Protein AF-A0A1X2C787-F1 (afdb_monomer)

Foldseek 3Di:
DDDDDDDDDDDDDDDPDPPPPPPPPPPDQPAQDLPQLLVQLVVVPNFDPPCTSVVLSVLLVVLQVVVVVPDDLVNQLVVQQVVQCVVPNVHGDDSVSSSSSSVSSCVRRHSPD

InterPro domains:
  IPR007969 Domain of unknown function DUF732 [PF05305] (33-111)

Organism: NCBI:txid220927

Radius of gyration: 25.02 Å; Cα contacts (8 Å, |Δi|>4): 93; chains: 1; bounding box: 43×55×64 Å

Sequence (113 aa):
MAAQRCSRQFLGSAALGPLLVVGIVLAGPAQADDSSYLNDLHNVGIRDVGGGDSALLVTGWKICSQLGYGATPGQLIQLALQTSDADLGAKGLNPVQANDLIAYAQQDLCPRA

Solvent-accessible surface area (backbone atoms only — not comparable to full-atom values): 6979 Å² total; per-residue (Å²): 134,84,85,89,79,93,77,91,77,90,78,89,77,94,70,94,66,83,80,79,76,76,75,75,74,72,74,63,68,80,68,55,33,70,66,60,34,52,49,53,36,49,74,75,67,54,76,52,91,88,57,31,71,65,46,52,49,56,49,32,54,50,52,31,53,40,37,65,72,68,51,51,68,70,60,51,30,54,49,47,36,54,51,28,37,74,76,47,42,97,75,32,57,51,77,67,53,26,45,50,54,52,50,40,18,45,71,29,54,25,85,80,98

Mean predicted aligned error: 12.85 Å

Structure (mmCIF, N/CA/C/O backbone):
data_AF-A0A1X2C787-F1
#
_entry.id   AF-A0A1X2C787-F1
#
loop_
_atom_site.group_PDB
_atom_site.id
_atom_site.type_symbol
_atom_site.label_atom_id
_atom_site.label_alt_id
_atom_site.label_comp_id
_atom_site.label_asym_id
_atom_site.label_entity_id
_atom_site.label_seq_id
_atom_site.pdbx_PDB_ins_code
_atom_site.Cartn_x
_atom_site.Cartn_y
_atom_site.Cartn_z
_atom_site.occupancy
_atom_site.B_iso_or_equiv
_atom_site.auth_seq_id
_atom_site.auth_comp_id
_atom_site.auth_asym_id
_atom_site.auth_atom_id
_atom_site.pdbx_PDB_model_num
ATOM 1 N N . MET A 1 1 ? -33.201 34.469 40.367 1.00 32.53 1 MET A N 1
ATOM 2 C CA . MET A 1 1 ? -33.318 35.705 41.173 1.00 32.53 1 MET A CA 1
ATOM 3 C C . MET A 1 1 ? -32.103 35.793 42.087 1.00 32.53 1 MET A C 1
ATOM 5 O O . MET A 1 1 ? -31.753 34.761 42.635 1.00 32.53 1 MET A O 1
ATOM 9 N N . ALA A 1 2 ? -31.517 36.997 42.204 1.00 42.69 2 ALA A N 1
ATOM 10 C CA . ALA A 1 2 ? -30.461 37.453 43.134 1.00 42.69 2 ALA A CA 1
ATOM 11 C C . ALA A 1 2 ? -29.092 36.724 43.056 1.00 42.69 2 ALA A C 1
ATOM 13 O O . ALA A 1 2 ? -29.000 35.551 43.377 1.00 42.69 2 ALA A O 1
ATOM 14 N N . ALA A 1 3 ? -28.020 37.279 42.476 1.00 42.41 3 ALA A N 1
ATOM 15 C CA . ALA A 1 3 ? -27.255 38.507 42.764 1.00 42.41 3 ALA A CA 1
ATOM 16 C C . ALA A 1 3 ? -26.270 38.391 43.948 1.00 42.41 3 ALA A C 1
ATOM 18 O O . ALA A 1 3 ? -26.638 37.946 45.026 1.00 42.41 3 ALA A O 1
ATOM 19 N N . GLN A 1 4 ? -25.071 38.950 43.706 1.00 47.94 4 GLN A N 1
ATOM 20 C CA . GLN A 1 4 ? -23.992 39.334 44.636 1.00 47.94 4 GLN A CA 1
ATOM 21 C C . GLN A 1 4 ? -22.998 38.215 45.007 1.00 47.94 4 GLN A C 1
ATOM 23 O O . GLN A 1 4 ? -23.378 37.146 45.447 1.00 47.94 4 GLN A O 1
ATOM 28 N N . ARG A 1 5 ? -21.680 38.400 44.859 1.00 44.38 5 ARG A N 1
ATOM 29 C CA . ARG A 1 5 ? -20.906 39.607 45.191 1.00 44.38 5 ARG A CA 1
ATOM 30 C C . ARG A 1 5 ? -19.628 39.704 44.344 1.00 44.38 5 ARG A C 1
ATOM 32 O O . ARG A 1 5 ? -18.823 38.782 44.315 1.00 44.38 5 ARG A O 1
ATOM 39 N N . CYS A 1 6 ? -19.420 40.868 43.730 1.00 56.22 6 CYS A N 1
ATOM 40 C CA . CYS A 1 6 ? -18.094 41.339 43.343 1.00 56.22 6 CYS A CA 1
ATOM 41 C C . CYS A 1 6 ? -17.254 41.565 44.604 1.00 56.22 6 CYS A C 1
ATOM 43 O O . CYS A 1 6 ? -17.623 42.382 45.447 1.00 56.22 6 CYS A O 1
ATOM 45 N N . SER A 1 7 ? -16.092 40.929 44.683 1.00 57.78 7 SER A N 1
ATOM 46 C CA . SER A 1 7 ? -15.002 41.358 45.556 1.00 57.78 7 SER A CA 1
ATOM 47 C C . SER A 1 7 ? -13.691 41.273 44.781 1.00 57.78 7 SER A C 1
ATOM 49 O O . SER A 1 7 ? -13.090 40.212 44.646 1.00 57.78 7 SER A O 1
ATOM 51 N N . ARG A 1 8 ? -13.279 42.428 44.243 1.00 51.56 8 ARG A N 1
ATOM 52 C CA . ARG A 1 8 ? -11.908 42.710 43.808 1.00 51.56 8 ARG A CA 1
ATOM 53 C C . ARG A 1 8 ? -10.997 42.635 45.025 1.00 51.56 8 ARG A C 1
ATOM 55 O O . ARG A 1 8 ? -11.214 43.408 45.953 1.00 51.56 8 ARG A O 1
ATOM 62 N N . GLN A 1 9 ? -9.947 41.826 44.964 1.00 58.88 9 GLN A N 1
ATOM 63 C CA . GLN A 1 9 ? -8.698 42.091 45.677 1.00 58.88 9 GLN A CA 1
ATOM 64 C C . GLN A 1 9 ? -7.543 41.686 44.758 1.00 58.88 9 GLN A C 1
ATOM 66 O O . GLN A 1 9 ? -7.306 40.510 44.506 1.00 58.88 9 GLN A O 1
ATOM 71 N N . PHE A 1 10 ? -6.879 42.694 44.194 1.00 57.41 10 PHE A N 1
ATOM 72 C CA . PHE A 1 10 ? -5.540 42.564 43.634 1.00 57.41 10 PHE A CA 1
ATOM 73 C C . PHE A 1 10 ? -4.570 42.442 44.806 1.00 57.41 10 PHE A C 1
ATOM 75 O O . PHE A 1 10 ? -4.617 43.304 45.677 1.00 57.41 10 PHE A O 1
ATOM 82 N N . LEU A 1 11 ? -3.688 41.445 44.799 1.00 49.47 11 LEU A N 1
ATOM 83 C CA . LEU A 1 11 ? -2.367 41.505 45.430 1.00 49.47 11 LEU A CA 1
ATOM 84 C C . LEU A 1 11 ? -1.520 40.359 44.875 1.00 49.47 11 LEU A C 1
ATOM 86 O O . LEU A 1 11 ? -1.939 39.206 44.842 1.00 49.47 11 LEU A O 1
ATOM 90 N N . GLY A 1 12 ? -0.363 40.738 44.339 1.00 51.56 12 GLY A N 1
ATOM 91 C CA . GLY A 1 12 ? 0.533 39.867 43.602 1.00 51.56 12 GLY A CA 1
ATOM 92 C C . GLY A 1 12 ? 1.159 38.762 44.440 1.00 51.56 12 GLY A C 1
ATOM 93 O O . GLY A 1 12 ? 1.292 38.857 45.656 1.00 51.56 12 GLY A O 1
ATOM 94 N N . SER A 1 13 ? 1.608 37.731 43.738 1.00 51.28 13 SER A N 1
ATOM 95 C CA . SER A 1 13 ? 2.687 36.843 44.155 1.00 51.28 13 SER A CA 1
ATOM 96 C C . SER A 1 13 ? 3.231 36.190 42.893 1.00 51.28 13 SER A C 1
ATOM 98 O O . SER A 1 13 ? 2.543 35.427 42.220 1.00 51.28 13 SER A O 1
ATOM 100 N N . ALA A 1 14 ? 4.453 36.572 42.534 1.00 53.66 14 ALA A N 1
ATOM 101 C CA . ALA A 1 14 ? 5.239 35.901 41.522 1.00 53.66 14 ALA A CA 1
ATOM 102 C C . ALA A 1 14 ? 5.503 34.461 41.980 1.00 53.66 14 ALA A C 1
ATOM 104 O O . ALA A 1 14 ? 6.144 34.241 43.004 1.00 53.66 14 ALA A O 1
ATOM 105 N N . ALA A 1 15 ? 5.015 33.492 41.216 1.00 51.50 15 ALA A N 1
ATOM 106 C CA . ALA A 1 15 ? 5.436 32.105 41.310 1.00 51.50 15 ALA A CA 1
ATOM 107 C C . ALA A 1 15 ? 5.462 31.546 39.887 1.00 51.50 15 ALA A C 1
ATOM 109 O O . ALA A 1 15 ? 4.431 31.194 39.317 1.00 51.50 15 ALA A O 1
ATOM 110 N N . LEU A 1 16 ? 6.656 31.516 39.294 1.00 55.53 16 LEU A N 1
ATOM 111 C CA . LEU A 1 16 ? 6.946 30.689 38.128 1.00 55.53 16 LEU A CA 1
ATOM 112 C C . LEU A 1 16 ? 6.860 29.230 38.594 1.00 55.53 16 LEU A C 1
ATOM 114 O O . LEU A 1 16 ? 7.842 28.649 39.047 1.00 55.53 16 LEU A O 1
ATOM 118 N N . GLY A 1 17 ? 5.646 28.684 38.588 1.00 53.94 17 GLY A N 1
ATOM 119 C CA . GLY A 1 17 ? 5.399 27.272 38.849 1.00 53.94 17 GLY A CA 1
ATOM 120 C C . GLY A 1 17 ? 5.858 26.436 37.652 1.00 53.94 17 GLY A C 1
ATOM 121 O O . GLY A 1 17 ? 5.713 26.888 36.513 1.00 53.94 17 GLY A O 1
ATOM 122 N N . PRO A 1 18 ? 6.416 25.234 37.872 1.00 53.31 18 PRO A N 1
ATOM 123 C CA . PRO A 1 18 ? 6.797 24.361 36.778 1.00 53.31 18 PRO A CA 1
ATOM 124 C C . PRO A 1 18 ? 5.532 24.016 35.994 1.00 53.31 18 PRO A C 1
ATOM 126 O O . PRO A 1 18 ? 4.577 23.466 36.544 1.00 53.31 18 PRO A O 1
ATOM 129 N N . LEU A 1 19 ? 5.518 24.376 34.711 1.00 51.94 19 LEU A N 1
ATOM 130 C CA . LEU A 1 19 ? 4.559 23.858 33.748 1.00 51.94 19 LEU A CA 1
ATOM 131 C C . LEU A 1 19 ? 4.668 22.332 33.791 1.00 51.94 19 LEU A C 1
ATOM 133 O O . LEU A 1 19 ? 5.589 21.749 33.221 1.00 51.94 19 LEU A O 1
ATOM 137 N N . LEU A 1 20 ? 3.741 21.689 34.498 1.00 54.12 20 LEU A N 1
ATOM 138 C CA . LEU A 1 20 ? 3.478 20.270 34.350 1.00 54.12 20 LEU A CA 1
ATOM 139 C C . LEU A 1 20 ? 2.949 20.087 32.930 1.00 54.12 20 LEU A C 1
ATOM 141 O O . LEU A 1 20 ? 1.751 20.190 32.671 1.00 54.12 20 LEU A O 1
ATOM 145 N N . VAL A 1 21 ? 3.871 19.861 31.996 1.00 58.28 21 VAL A N 1
ATOM 146 C CA . VAL A 1 21 ? 3.559 19.274 30.701 1.00 58.28 21 VAL A CA 1
ATOM 147 C C . VAL A 1 21 ? 3.089 17.864 31.018 1.00 58.28 21 VAL A C 1
ATOM 149 O O . VAL A 1 21 ? 3.877 16.927 31.124 1.00 58.28 21 VAL A O 1
ATOM 152 N N . VAL A 1 22 ? 1.785 17.723 31.246 1.00 57.78 22 VAL A N 1
ATOM 153 C CA . VAL A 1 22 ? 1.121 16.433 31.141 1.00 57.78 22 VAL A CA 1
ATOM 154 C C . VAL A 1 22 ? 1.269 16.058 29.677 1.00 57.78 22 VAL A C 1
ATOM 156 O O . VAL A 1 22 ? 0.517 16.518 28.821 1.00 57.78 22 VAL A O 1
ATOM 159 N N . GLY A 1 23 ? 2.323 15.298 29.385 1.00 53.97 23 GLY A N 1
ATOM 160 C CA . GLY A 1 23 ? 2.459 14.597 28.128 1.00 53.97 23 GLY A CA 1
ATOM 161 C C . GLY A 1 23 ? 1.257 13.682 28.034 1.00 53.97 23 GLY A C 1
ATOM 162 O O . GLY A 1 23 ? 1.224 12.623 28.657 1.00 53.97 23 GLY A O 1
ATOM 163 N N . ILE A 1 24 ? 0.234 14.129 27.313 1.00 55.72 24 ILE A N 1
ATOM 164 C CA . ILE A 1 24 ? -0.823 13.256 26.845 1.00 55.72 24 ILE A CA 1
ATOM 165 C C . ILE A 1 24 ? -0.085 12.321 25.897 1.00 55.72 24 ILE A C 1
ATOM 167 O O . ILE A 1 24 ? 0.169 12.662 24.743 1.00 55.72 24 ILE A O 1
ATOM 171 N N . VAL A 1 25 ? 0.352 11.175 26.419 1.00 53.75 25 VAL A N 1
ATOM 172 C CA . VAL A 1 25 ? 0.667 10.024 25.590 1.00 53.75 25 VAL A CA 1
ATOM 173 C C . VAL A 1 25 ? -0.661 9.725 24.921 1.00 53.75 25 VAL A C 1
ATOM 175 O O . VAL A 1 25 ? -1.542 9.096 25.503 1.00 53.75 25 VAL A O 1
ATOM 178 N N . LEU A 1 26 ? -0.851 10.304 23.734 1.00 49.72 26 LEU A N 1
ATOM 179 C CA . LEU A 1 26 ? -1.822 9.821 22.781 1.00 49.72 26 LEU A CA 1
ATOM 180 C C . LEU A 1 26 ? -1.467 8.350 22.661 1.00 49.72 26 LEU A C 1
ATOM 182 O O . LEU A 1 26 ? -0.434 8.008 22.089 1.00 49.72 26 LEU A O 1
ATOM 186 N N . ALA A 1 27 ? -2.257 7.499 23.313 1.00 55.31 27 ALA A N 1
ATOM 187 C CA . ALA A 1 27 ? -2.246 6.086 23.038 1.00 55.31 27 ALA A CA 1
ATOM 188 C C . ALA A 1 27 ? -2.553 5.999 21.544 1.00 55.31 27 ALA A C 1
ATOM 190 O O . ALA A 1 27 ? -3.707 6.140 21.124 1.00 55.31 27 ALA A O 1
ATOM 191 N N . GLY A 1 28 ? -1.485 5.911 20.744 1.00 50.62 28 GLY A N 1
ATOM 192 C CA . GLY A 1 28 ? -1.572 5.598 19.334 1.00 50.62 28 GLY A CA 1
ATOM 193 C C . GLY A 1 28 ? -2.473 4.378 19.233 1.00 50.62 28 GLY A C 1
ATOM 194 O O . GLY A 1 28 ? -2.415 3.510 20.117 1.00 50.62 28 GLY A O 1
ATOM 195 N N . PRO A 1 29 ? -3.390 4.358 18.258 1.00 54.06 29 PRO A N 1
ATOM 196 C CA . PRO A 1 29 ? -4.340 3.270 18.169 1.00 54.06 29 PRO A CA 1
ATOM 197 C C . PRO A 1 29 ? -3.533 1.968 18.129 1.00 54.06 29 PRO A C 1
ATOM 199 O O . PRO A 1 29 ? -2.466 1.935 17.520 1.00 54.06 29 PRO A O 1
ATOM 202 N N . ALA A 1 30 ? -3.963 0.979 18.910 1.00 54.84 30 ALA A N 1
ATOM 203 C CA . ALA A 1 30 ? -3.174 -0.200 19.227 1.00 54.84 30 ALA A CA 1
ATOM 204 C C . ALA A 1 30 ? -2.696 -0.894 17.939 1.00 54.84 30 ALA A C 1
ATOM 206 O O . ALA A 1 30 ? -3.460 -1.601 17.300 1.00 54.84 30 ALA A O 1
ATOM 207 N N . GLN A 1 31 ? -1.438 -0.597 17.599 1.00 60.47 31 GLN A N 1
ATOM 208 C CA . GLN A 1 31 ? -0.564 -1.164 16.574 1.00 60.47 31 GLN A CA 1
ATOM 209 C C . GLN A 1 31 ? -1.198 -1.301 15.182 1.00 60.47 31 GLN A C 1
ATOM 211 O O . GLN A 1 31 ? -1.691 -2.360 14.818 1.00 60.47 31 GLN A O 1
ATOM 216 N N . ALA A 1 32 ? -1.112 -0.238 14.381 1.00 78.94 32 ALA A N 1
ATOM 217 C CA . ALA A 1 32 ? -0.991 -0.452 12.944 1.00 78.94 32 ALA A CA 1
ATOM 218 C C . ALA A 1 32 ? 0.317 -1.210 12.681 1.00 78.94 32 ALA A C 1
ATOM 220 O O . ALA A 1 32 ? 1.364 -0.828 13.213 1.00 78.94 32 ALA A O 1
ATOM 221 N N . ASP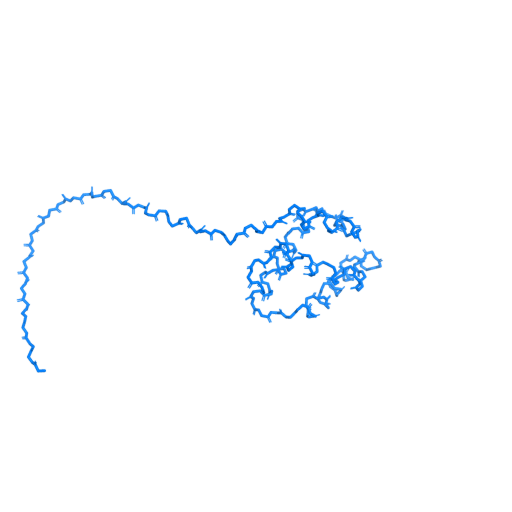 A 1 33 ? 0.237 -2.290 11.917 1.00 90.50 33 ASP A N 1
ATOM 222 C CA . ASP A 1 33 ? 1.345 -3.195 11.650 1.00 90.50 33 ASP A CA 1
ATOM 223 C C . ASP A 1 33 ? 1.853 -3.015 10.217 1.00 90.50 33 ASP A C 1
ATOM 225 O O . ASP A 1 33 ? 1.481 -3.728 9.284 1.00 90.50 33 ASP A O 1
ATOM 229 N N . ASP A 1 34 ? 2.758 -2.048 10.070 1.00 92.75 34 ASP A N 1
ATOM 230 C CA . ASP A 1 34 ? 3.471 -1.770 8.822 1.00 92.75 34 ASP A CA 1
ATOM 231 C C . ASP A 1 34 ? 4.183 -3.021 8.270 1.00 92.75 34 ASP A C 1
ATOM 233 O O . ASP A 1 34 ? 4.296 -3.196 7.055 1.00 92.75 34 ASP A O 1
ATOM 237 N N . SER A 1 35 ? 4.680 -3.894 9.154 1.00 93.00 35 SER A N 1
ATOM 238 C CA . SER A 1 35 ? 5.475 -5.057 8.761 1.00 93.00 35 SER A CA 1
ATOM 239 C C . SER A 1 35 ? 4.615 -6.183 8.198 1.00 93.00 35 SER A C 1
ATOM 241 O O . SER A 1 35 ? 4.965 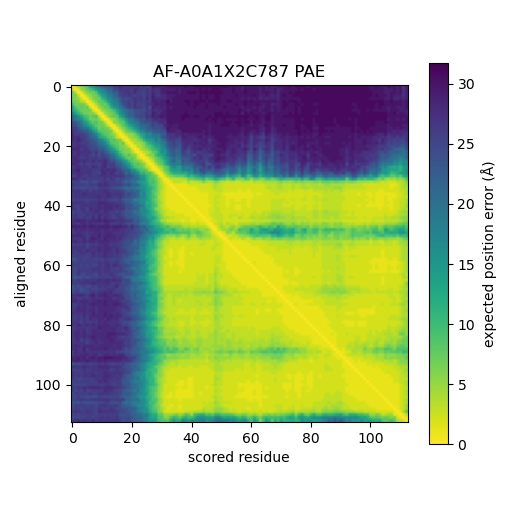-6.746 7.158 1.00 93.00 35 SER A O 1
ATOM 243 N N . SER A 1 36 ? 3.474 -6.462 8.831 1.00 93.06 36 SER A N 1
ATOM 244 C CA . SER A 1 36 ? 2.495 -7.434 8.341 1.00 93.06 36 SER A CA 1
ATOM 245 C C . SER A 1 36 ? 1.895 -6.975 7.017 1.00 93.06 36 SER A C 1
ATOM 247 O O . SER A 1 36 ? 1.911 -7.744 6.058 1.00 93.06 36 SER A O 1
ATOM 249 N N . TYR A 1 37 ? 1.536 -5.691 6.905 1.00 94.44 37 TYR A N 1
ATOM 250 C CA . TYR A 1 37 ? 1.033 -5.115 5.659 1.00 94.44 37 TYR A CA 1
ATOM 251 C C . TYR A 1 37 ? 2.008 -5.306 4.487 1.00 94.44 37 TYR A C 1
ATOM 253 O O . TYR A 1 37 ? 1.639 -5.811 3.427 1.00 94.44 37 TYR A O 1
ATOM 261 N N . LEU A 1 38 ? 3.283 -4.943 4.666 1.00 95.44 38 LEU A N 1
ATOM 262 C CA . LEU A 1 38 ? 4.291 -5.114 3.614 1.00 95.44 38 LEU A CA 1
ATOM 263 C C . LEU A 1 38 ? 4.541 -6.583 3.271 1.00 95.44 38 LEU A C 1
ATOM 265 O O . LEU A 1 38 ? 4.723 -6.924 2.100 1.00 95.44 38 LEU A O 1
ATOM 269 N N . ASN A 1 39 ? 4.560 -7.454 4.279 1.00 95.75 39 ASN A N 1
ATOM 270 C CA . ASN A 1 39 ? 4.734 -8.884 4.075 1.00 95.75 39 ASN A CA 1
ATOM 271 C C . ASN A 1 39 ? 3.582 -9.471 3.248 1.00 95.75 39 ASN A C 1
ATOM 273 O O . ASN A 1 39 ? 3.831 -10.194 2.283 1.00 95.75 39 ASN A O 1
ATOM 277 N N . ASP A 1 40 ? 2.343 -9.111 3.569 1.00 95.56 40 ASP A N 1
ATOM 278 C CA . ASP A 1 40 ? 1.157 -9.603 2.875 1.00 95.56 40 ASP A CA 1
ATOM 279 C C . ASP A 1 40 ? 1.098 -9.102 1.428 1.00 95.56 40 ASP A C 1
ATOM 281 O O . ASP A 1 40 ? 0.894 -9.908 0.514 1.00 95.56 40 ASP A O 1
ATOM 285 N N . LEU A 1 41 ? 1.430 -7.829 1.178 1.00 94.62 41 LEU A N 1
ATOM 286 C CA . LEU A 1 41 ? 1.572 -7.303 -0.186 1.00 94.62 41 LEU A CA 1
ATOM 287 C C . LEU A 1 41 ? 2.624 -8.060 -1.002 1.00 94.62 41 LEU A C 1
ATOM 289 O O . LEU A 1 41 ? 2.378 -8.440 -2.151 1.00 94.62 41 LEU A O 1
ATOM 293 N N . HIS A 1 42 ? 3.790 -8.321 -0.416 1.00 94.50 42 HIS A N 1
ATOM 294 C CA . HIS A 1 42 ? 4.843 -9.068 -1.092 1.00 94.50 42 HIS A CA 1
ATOM 295 C C . HIS A 1 42 ? 4.457 -10.518 -1.378 1.00 94.50 42 HIS A C 1
ATOM 297 O O . HIS A 1 42 ? 4.834 -11.036 -2.435 1.00 94.50 42 HIS A O 1
ATOM 303 N N . ASN A 1 43 ? 3.692 -11.151 -0.486 1.00 94.19 43 ASN A N 1
ATOM 304 C CA . ASN A 1 43 ? 3.199 -12.517 -0.660 1.00 94.19 43 ASN A CA 1
ATOM 305 C C . ASN A 1 43 ? 2.230 -12.633 -1.842 1.00 94.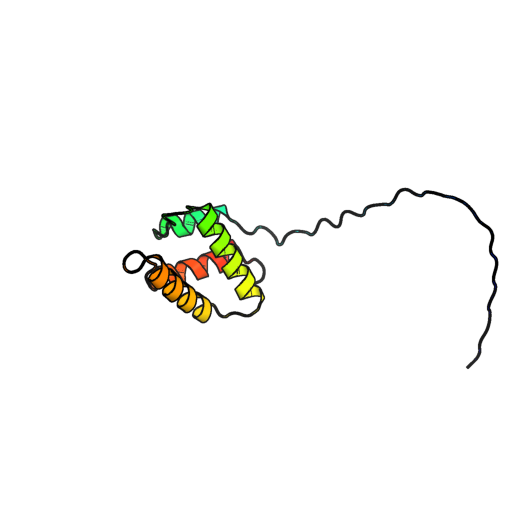19 43 ASN A C 1
ATOM 307 O O . ASN A 1 43 ? 2.280 -13.625 -2.570 1.00 94.19 43 ASN A O 1
ATOM 311 N N . VAL A 1 44 ? 1.413 -11.605 -2.092 1.00 92.31 44 VAL A N 1
ATOM 312 C CA . VAL A 1 44 ? 0.522 -11.540 -3.268 1.00 92.31 44 VAL A CA 1
ATOM 313 C C . VAL A 1 44 ? 1.181 -10.905 -4.503 1.00 92.31 44 VAL A C 1
ATOM 315 O O . VAL A 1 44 ? 0.539 -10.674 -5.530 1.00 92.31 44 VAL A O 1
ATOM 318 N N . GLY A 1 45 ? 2.489 -10.641 -4.440 1.00 89.38 45 GLY A N 1
ATOM 319 C CA . GLY A 1 45 ? 3.280 -10.145 -5.565 1.00 89.38 45 GLY A CA 1
ATOM 320 C C . GLY A 1 45 ? 3.102 -8.657 -5.874 1.00 89.38 45 GLY A C 1
ATOM 321 O O . GLY A 1 45 ? 3.514 -8.215 -6.946 1.00 89.38 45 GLY A O 1
ATOM 322 N N . ILE A 1 46 ? 2.519 -7.876 -4.963 1.00 89.56 46 ILE A N 1
ATOM 323 C CA . ILE A 1 46 ? 2.437 -6.417 -5.078 1.00 89.56 46 ILE A CA 1
ATOM 324 C C . ILE A 1 46 ? 3.768 -5.829 -4.619 1.00 89.56 46 ILE A C 1
ATOM 326 O O . ILE A 1 46 ? 4.185 -6.002 -3.477 1.00 89.56 46 ILE A O 1
ATOM 330 N N . ARG A 1 47 ? 4.457 -5.144 -5.532 1.00 88.38 47 ARG A N 1
ATOM 331 C CA . ARG A 1 47 ? 5.734 -4.468 -5.285 1.00 88.38 47 ARG A CA 1
ATOM 332 C C . ARG A 1 47 ? 5.713 -3.127 -5.995 1.00 88.38 47 ARG A C 1
ATOM 334 O O . ARG A 1 47 ? 5.346 -3.068 -7.167 1.00 88.38 47 ARG A O 1
ATOM 341 N N . ASP A 1 48 ? 6.149 -2.073 -5.317 1.00 81.31 48 ASP A N 1
ATOM 342 C CA . ASP A 1 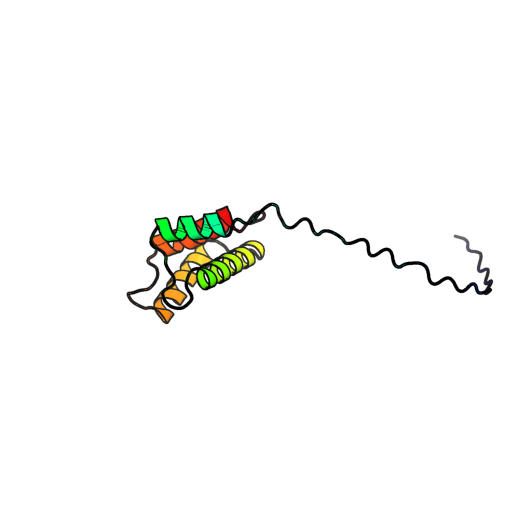48 ? 6.359 -0.786 -5.971 1.00 81.31 48 ASP A CA 1
ATOM 343 C C . ASP A 1 48 ? 7.765 -0.741 -6.592 1.00 81.31 48 ASP A C 1
ATOM 345 O O . ASP A 1 48 ? 8.775 -0.908 -5.908 1.00 81.31 48 ASP A O 1
ATOM 349 N N . VAL A 1 49 ? 7.832 -0.552 -7.910 1.00 70.94 49 VAL A N 1
ATOM 350 C CA . VAL A 1 49 ? 9.081 -0.588 -8.693 1.00 70.94 49 VAL A CA 1
ATOM 351 C C . VAL A 1 49 ? 9.890 0.713 -8.631 1.00 70.94 49 VAL A C 1
ATOM 353 O O . VAL A 1 49 ? 11.055 0.703 -9.025 1.00 70.94 49 VAL A O 1
ATOM 356 N N . GLY A 1 50 ? 9.306 1.823 -8.165 1.00 71.31 50 GLY A N 1
ATOM 357 C CA . GLY A 1 50 ? 9.937 3.149 -8.168 1.00 71.31 50 GLY A CA 1
ATOM 358 C C . GLY A 1 50 ? 10.301 3.688 -6.780 1.00 71.31 50 GLY A C 1
ATOM 359 O O . GLY A 1 50 ? 11.333 4.336 -6.627 1.00 71.31 50 GLY A O 1
A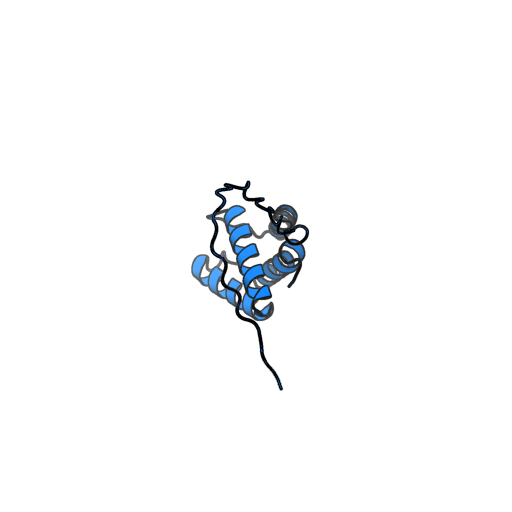TOM 360 N N . GLY A 1 51 ? 9.478 3.412 -5.770 1.00 77.12 51 GLY A N 1
ATOM 361 C CA . GLY A 1 51 ? 9.622 3.863 -4.383 1.00 77.12 51 GLY A CA 1
ATOM 362 C C . GLY A 1 51 ? 9.656 2.739 -3.339 1.00 77.12 51 GLY A C 1
ATOM 363 O O . GLY A 1 51 ? 9.869 3.019 -2.154 1.00 77.12 51 GLY A O 1
ATOM 364 N N . GLY A 1 52 ? 9.486 1.479 -3.756 1.00 88.12 52 GLY A N 1
ATOM 365 C CA . GLY A 1 52 ? 9.588 0.299 -2.891 1.00 88.12 52 GLY A CA 1
ATOM 366 C C . GLY A 1 52 ? 8.608 0.303 -1.714 1.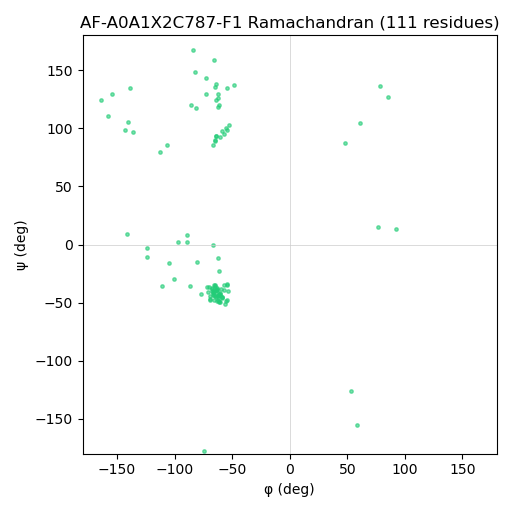00 88.12 52 GLY A C 1
ATOM 367 O O . GLY A 1 52 ? 7.573 0.970 -1.731 1.00 88.12 52 GLY A O 1
ATOM 368 N N . ASP A 1 53 ? 8.965 -0.416 -0.654 1.00 91.75 53 ASP A N 1
ATOM 369 C CA . ASP A 1 53 ? 8.146 -0.611 0.549 1.00 91.75 53 ASP A CA 1
ATOM 370 C C . ASP A 1 53 ? 7.689 0.708 1.187 1.00 91.75 53 ASP A C 1
ATOM 372 O O . ASP A 1 53 ? 6.563 0.824 1.666 1.00 91.75 53 ASP A O 1
ATOM 376 N N . SER A 1 54 ? 8.527 1.747 1.140 1.00 90.94 54 SER A N 1
ATOM 377 C CA . SER A 1 54 ? 8.166 3.064 1.676 1.00 90.94 54 SER A CA 1
ATOM 378 C C . SER A 1 54 ? 6.976 3.695 0.941 1.00 90.94 54 SER A C 1
ATOM 380 O O . SER A 1 54 ? 6.090 4.271 1.575 1.00 90.94 54 SER A O 1
ATOM 382 N N . ALA A 1 55 ? 6.907 3.542 -0.384 1.00 90.31 55 ALA A N 1
ATOM 383 C CA . ALA A 1 55 ? 5.792 4.036 -1.186 1.00 90.31 55 ALA A CA 1
ATOM 384 C C . ALA A 1 55 ? 4.523 3.199 -0.964 1.00 90.31 55 ALA A C 1
ATOM 386 O O . ALA A 1 55 ? 3.423 3.757 -0.881 1.00 90.31 55 ALA A O 1
ATOM 387 N N . LEU A 1 56 ? 4.676 1.882 -0.787 1.00 91.94 56 LEU A N 1
ATOM 388 C CA . LEU A 1 56 ? 3.572 0.990 -0.429 1.00 91.94 56 LEU A CA 1
ATOM 389 C C . LEU A 1 56 ? 2.971 1.354 0.932 1.00 91.94 56 LEU A C 1
ATOM 391 O O . LEU A 1 56 ? 1.747 1.435 1.044 1.00 91.94 56 LEU A O 1
ATOM 395 N N . LEU A 1 57 ? 3.805 1.649 1.934 1.00 93.94 57 LEU A N 1
ATOM 396 C CA . LEU A 1 57 ? 3.347 2.104 3.249 1.00 93.94 57 LEU A CA 1
ATOM 397 C C . LEU A 1 57 ? 2.613 3.438 3.170 1.00 93.94 57 LEU A C 1
ATOM 399 O O . LEU A 1 57 ? 1.505 3.558 3.687 1.00 93.94 57 LEU A O 1
ATOM 403 N N . VAL A 1 58 ? 3.177 4.436 2.481 1.00 92.69 58 VAL A N 1
ATOM 404 C CA . VAL A 1 58 ? 2.503 5.734 2.294 1.00 92.69 58 VAL A CA 1
ATOM 405 C C . VAL A 1 58 ? 1.134 5.547 1.634 1.00 92.69 58 VAL A C 1
ATOM 407 O O . VAL A 1 58 ? 0.165 6.211 2.007 1.00 92.69 58 VAL A O 1
ATOM 410 N N . THR A 1 59 ? 1.040 4.631 0.673 1.00 93.31 59 THR A N 1
ATOM 411 C CA . THR A 1 59 ? -0.220 4.282 0.010 1.00 93.31 59 THR A CA 1
ATOM 412 C C . THR A 1 59 ? -1.204 3.616 0.974 1.00 93.31 59 THR A C 1
ATOM 414 O O . THR A 1 59 ? -2.349 4.061 1.059 1.00 93.31 59 THR A O 1
ATOM 417 N N . GLY A 1 60 ? -0.762 2.629 1.757 1.00 93.62 60 GLY A N 1
ATOM 418 C CA . GLY A 1 60 ? -1.580 1.947 2.766 1.00 93.62 60 GLY A CA 1
ATOM 419 C C . GLY A 1 60 ? -2.140 2.904 3.819 1.00 93.62 60 GLY A C 1
ATOM 420 O O . GLY A 1 60 ? -3.338 2.915 4.098 1.00 93.62 60 GLY A O 1
ATOM 421 N N . TRP A 1 61 ? -1.305 3.812 4.324 1.00 93.75 61 TRP A N 1
ATOM 422 C CA . TRP A 1 61 ? -1.725 4.841 5.273 1.00 93.75 61 TRP A CA 1
ATOM 423 C C . TRP A 1 61 ? -2.720 5.844 4.675 1.00 93.75 61 TRP A C 1
ATOM 425 O O . TRP A 1 61 ? -3.662 6.263 5.355 1.00 93.75 61 TRP A O 1
ATOM 435 N N . LYS A 1 62 ? -2.575 6.201 3.391 1.00 93.19 62 LYS A N 1
ATOM 436 C CA . LYS A 1 62 ? -3.573 7.017 2.678 1.00 93.19 62 LYS A CA 1
ATOM 437 C C . LYS A 1 62 ? -4.908 6.293 2.549 1.00 93.19 62 LYS A C 1
ATOM 439 O O . LYS A 1 62 ? -5.937 6.910 2.816 1.00 93.19 62 LYS A O 1
ATOM 444 N N . ILE A 1 63 ? -4.900 5.015 2.169 1.00 94.00 63 ILE A N 1
ATOM 445 C CA . ILE A 1 63 ? -6.109 4.176 2.114 1.00 94.00 63 ILE A CA 1
ATOM 446 C C . ILE A 1 63 ? -6.796 4.197 3.474 1.00 94.00 63 ILE A C 1
ATOM 448 O O . ILE A 1 63 ? -7.983 4.508 3.563 1.00 94.00 63 ILE A O 1
ATOM 452 N N . CYS A 1 64 ? -6.026 3.974 4.536 1.00 93.38 64 CYS A N 1
ATOM 453 C CA . CYS A 1 64 ? -6.562 3.952 5.879 1.00 93.38 64 CYS A CA 1
ATOM 454 C C . CYS A 1 64 ? -7.206 5.270 6.308 1.00 93.38 64 CYS A C 1
ATOM 456 O O . CYS A 1 64 ? -8.307 5.298 6.861 1.00 93.38 64 CYS A O 1
ATOM 458 N N . SER A 1 65 ? -6.548 6.385 5.993 1.00 92.81 65 SER A N 1
ATOM 459 C CA . SER A 1 65 ? -7.099 7.712 6.241 1.00 92.81 65 SER A CA 1
ATOM 460 C C . SER A 1 65 ? -8.414 7.932 5.489 1.00 92.81 65 SER A C 1
ATOM 462 O O . SER A 1 65 ? -9.350 8.471 6.072 1.00 92.81 65 SER A O 1
ATOM 464 N N . GLN A 1 66 ? -8.513 7.499 4.228 1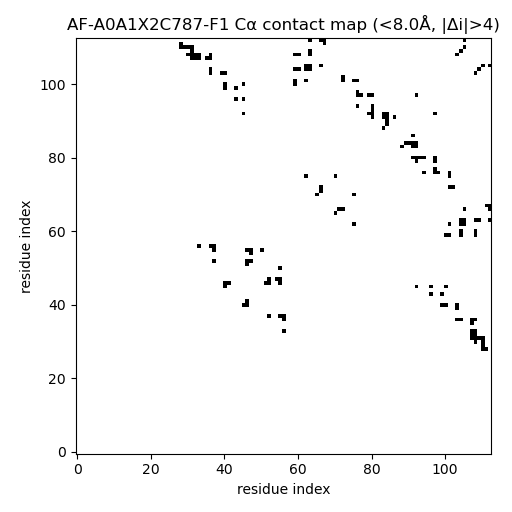.00 93.75 66 GLN A N 1
ATOM 465 C CA . GLN A 1 66 ? -9.734 7.641 3.429 1.00 93.75 66 GLN A CA 1
ATOM 466 C C . GLN A 1 66 ? -10.883 6.780 3.966 1.00 93.75 66 GLN A C 1
ATOM 468 O O . GLN A 1 66 ? -12.017 7.256 4.028 1.00 93.75 66 GLN A O 1
ATOM 473 N N . LEU A 1 67 ? -10.596 5.549 4.405 1.00 92.12 67 LEU A N 1
ATOM 474 C CA . LEU A 1 67 ? -11.577 4.691 5.078 1.00 92.12 67 LEU A CA 1
ATOM 475 C C . LEU A 1 67 ? -12.109 5.368 6.348 1.00 92.12 67 LEU A C 1
ATOM 477 O O . LEU A 1 67 ? -13.320 5.476 6.527 1.00 92.12 67 LEU A O 1
ATOM 481 N N . GLY A 1 68 ? -11.221 5.938 7.170 1.00 90.19 68 GLY A N 1
ATOM 482 C CA . GLY A 1 68 ? -11.607 6.706 8.358 1.00 90.19 68 GLY A CA 1
ATOM 483 C C . GLY A 1 68 ? -12.452 7.956 8.062 1.00 90.19 68 GLY A C 1
ATOM 484 O O . GLY A 1 68 ? -13.199 8.407 8.929 1.00 90.19 68 GLY A O 1
ATOM 485 N N . TYR A 1 69 ? -12.377 8.500 6.842 1.00 91.44 69 TYR A N 1
ATOM 486 C CA . TYR A 1 69 ? -13.229 9.598 6.365 1.00 91.44 69 TYR A CA 1
ATOM 487 C C . TYR A 1 69 ? -14.535 9.135 5.696 1.00 91.44 69 TYR A C 1
ATOM 489 O O . TYR A 1 69 ? -15.323 9.973 5.255 1.00 91.44 69 TYR A O 1
ATOM 497 N N . GLY A 1 70 ? -14.798 7.826 5.646 1.00 91.94 70 GLY A N 1
ATOM 498 C CA . GLY A 1 70 ? -16.036 7.254 5.115 1.00 91.94 70 GLY A CA 1
ATOM 499 C C . GLY A 1 70 ? -15.989 6.878 3.633 1.00 91.94 70 GLY A C 1
ATOM 500 O O . GLY A 1 70 ? -17.041 6.614 3.047 1.00 91.94 70 GLY A O 1
ATOM 501 N N . ALA A 1 71 ? -14.807 6.839 3.008 1.00 94.56 71 ALA A N 1
ATOM 502 C CA . ALA A 1 71 ? -14.671 6.226 1.690 1.00 94.56 71 ALA A CA 1
ATOM 503 C C . ALA A 1 71 ? -14.976 4.725 1.780 1.00 94.56 71 ALA A C 1
ATOM 505 O O . ALA A 1 71 ? -14.547 4.043 2.708 1.00 94.56 71 ALA A O 1
ATOM 506 N N . THR A 1 72 ? -15.703 4.191 0.803 1.00 94.31 72 THR A N 1
ATOM 507 C CA . THR A 1 72 ? -15.984 2.750 0.757 1.00 94.31 72 THR A CA 1
ATOM 508 C C . THR A 1 72 ? -14.805 1.987 0.138 1.00 94.31 72 THR A C 1
ATOM 510 O O . THR A 1 72 ? -14.171 2.507 -0.787 1.00 94.31 72 THR A O 1
ATOM 513 N N . PRO A 1 73 ? -14.541 0.729 0.543 1.00 93.19 73 PRO A N 1
ATOM 514 C CA . PRO A 1 73 ? -13.490 -0.086 -0.071 1.00 93.19 73 PRO A CA 1
ATOM 515 C C . PRO A 1 73 ? -13.623 -0.182 -1.596 1.00 93.19 73 PRO A C 1
ATOM 517 O O . PRO A 1 73 ? -12.642 -0.026 -2.315 1.00 93.19 73 PRO A O 1
ATOM 520 N N . GLY A 1 74 ? -14.849 -0.325 -2.114 1.00 93.94 74 GLY A N 1
ATOM 521 C CA . GLY A 1 74 ? -15.106 -0.379 -3.557 1.00 93.94 74 GLY A CA 1
ATOM 522 C C . GLY A 1 74 ? -14.661 0.880 -4.312 1.00 93.94 74 GLY A C 1
ATOM 523 O O . GLY A 1 74 ? -14.110 0.772 -5.406 1.00 93.94 74 GLY A O 1
ATOM 524 N N . GLN A 1 75 ? -14.835 2.071 -3.726 1.00 95.69 75 GLN A N 1
ATOM 525 C CA . GLN A 1 75 ? -14.338 3.320 -4.317 1.00 95.69 75 GLN A CA 1
ATOM 526 C C . GLN A 1 75 ? -12.808 3.358 -4.350 1.00 95.69 75 GLN A C 1
ATOM 528 O O . GLN A 1 75 ? -12.229 3.780 -5.350 1.00 95.69 75 GLN A O 1
ATOM 533 N N . LEU A 1 76 ? -12.154 2.888 -3.285 1.00 95.00 76 LEU A N 1
ATOM 534 C CA . LEU A 1 76 ? -10.693 2.866 -3.196 1.00 95.00 76 LEU A CA 1
ATOM 535 C C . LEU A 1 76 ? -10.073 1.841 -4.149 1.00 95.00 76 LEU A C 1
ATOM 537 O O . LEU A 1 76 ? -9.063 2.149 -4.774 1.00 95.00 76 LEU A O 1
ATOM 541 N N . ILE A 1 77 ? -10.713 0.685 -4.351 1.00 95.69 77 ILE A N 1
ATOM 542 C CA . ILE A 1 77 ? -10.297 -0.309 -5.353 1.00 95.69 77 ILE A CA 1
ATOM 543 C C . ILE A 1 77 ? -10.339 0.303 -6.759 1.00 95.69 77 ILE A C 1
ATOM 545 O O . ILE A 1 77 ? -9.367 0.215 -7.506 1.00 95.69 77 ILE A O 1
ATOM 549 N N . GLN A 1 78 ? -11.447 0.960 -7.124 1.00 94.88 78 GLN A N 1
ATOM 550 C CA . GLN A 1 78 ? -11.572 1.602 -8.438 1.00 94.88 78 GLN A CA 1
ATOM 551 C C . GLN A 1 78 ? -10.559 2.734 -8.631 1.00 94.88 78 GLN A C 1
ATOM 553 O O . GLN A 1 78 ? -10.035 2.903 -9.731 1.00 94.88 78 GLN A O 1
ATOM 558 N N . LEU A 1 79 ? -10.273 3.506 -7.580 1.00 93.12 79 LEU A N 1
ATOM 559 C CA . LEU A 1 79 ? -9.261 4.560 -7.615 1.00 93.12 79 LEU A CA 1
ATOM 560 C C . LEU A 1 79 ? -7.846 3.985 -7.774 1.00 93.12 79 LEU A C 1
ATOM 562 O O . LEU A 1 79 ? -7.065 4.505 -8.571 1.00 93.12 79 LEU A O 1
ATOM 566 N N . ALA A 1 80 ? -7.527 2.910 -7.050 1.00 92.56 80 ALA A N 1
ATOM 567 C CA . ALA A 1 80 ? -6.237 2.233 -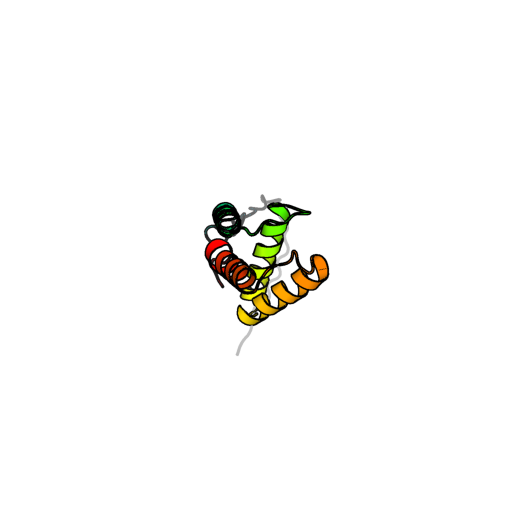7.130 1.00 92.56 80 ALA A CA 1
ATOM 568 C C . ALA A 1 80 ? -5.981 1.675 -8.536 1.00 92.56 80 ALA A C 1
ATOM 570 O O . ALA A 1 80 ? -4.901 1.883 -9.080 1.00 92.56 80 ALA A O 1
ATOM 571 N N . LEU A 1 81 ? -6.987 1.046 -9.157 1.00 93.75 81 LEU A N 1
ATOM 572 C CA . LEU A 1 81 ? -6.895 0.565 -10.539 1.00 93.75 81 LEU A CA 1
ATOM 573 C C . LEU A 1 81 ? -6.661 1.703 -11.532 1.00 93.75 81 LEU A C 1
ATOM 575 O O . LEU A 1 81 ? -5.739 1.624 -12.333 1.00 93.75 81 LEU A O 1
ATOM 579 N N . GLN A 1 82 ? -7.456 2.773 -11.455 1.00 93.31 82 GLN A N 1
ATOM 580 C CA . GLN A 1 82 ? -7.318 3.921 -12.358 1.00 93.31 82 GLN A CA 1
ATOM 581 C C . GLN A 1 82 ? -5.953 4.598 -12.231 1.00 93.31 82 GLN A C 1
ATOM 583 O O . GLN A 1 82 ? -5.337 4.938 -13.235 1.00 93.31 82 GLN A O 1
ATOM 588 N N . THR A 1 83 ? -5.476 4.784 -11.000 1.00 90.06 83 THR A N 1
ATOM 589 C CA . THR A 1 83 ? -4.185 5.435 -10.744 1.00 90.06 83 THR A CA 1
ATOM 590 C C . THR A 1 83 ? -3.040 4.541 -11.206 1.00 90.06 83 THR A C 1
ATOM 592 O O . THR A 1 83 ? -2.130 4.997 -11.888 1.00 90.06 83 THR A O 1
ATOM 595 N N . SER A 1 84 ? -3.112 3.243 -10.902 1.00 88.69 84 SER A N 1
ATOM 596 C CA . SER A 1 84 ? -2.074 2.297 -11.297 1.00 88.69 84 SER A CA 1
ATOM 597 C C . SER A 1 84 ? -2.008 2.095 -12.812 1.00 88.69 84 SER A C 1
ATOM 599 O O . SER A 1 84 ? -0.911 2.017 -13.356 1.00 88.69 84 SER A O 1
ATOM 601 N N . ASP A 1 85 ? -3.146 2.073 -13.509 1.00 89.06 85 ASP A N 1
ATOM 602 C CA . ASP A 1 85 ? -3.181 2.048 -14.975 1.00 89.06 85 ASP A CA 1
ATOM 603 C C . ASP A 1 85 ? -2.628 3.349 -15.580 1.00 89.06 85 ASP A C 1
ATOM 605 O O . ASP A 1 85 ? -1.832 3.304 -16.515 1.00 89.06 85 ASP A O 1
ATOM 609 N N . ALA A 1 86 ? -2.954 4.512 -15.007 1.00 88.62 86 ALA A N 1
ATOM 610 C CA . ALA A 1 86 ? -2.419 5.793 -15.470 1.00 88.62 86 ALA A CA 1
ATOM 611 C C . ALA A 1 86 ? -0.891 5.903 -15.297 1.00 88.62 86 ALA A C 1
ATOM 613 O O . ALA A 1 86 ? -0.210 6.422 -16.184 1.00 88.62 86 ALA A O 1
ATOM 614 N N . ASP A 1 87 ? -0.355 5.398 -14.183 1.00 87.31 87 ASP A N 1
ATOM 615 C CA . ASP A 1 87 ? 1.066 5.520 -13.845 1.00 87.31 87 ASP A CA 1
ATOM 616 C C . ASP A 1 87 ? 1.926 4.401 -14.462 1.00 87.31 87 ASP A C 1
ATOM 618 O O . ASP A 1 87 ? 3.073 4.633 -14.853 1.00 87.31 87 ASP A O 1
ATOM 622 N N . LEU A 1 88 ? 1.394 3.175 -14.548 1.00 86.06 88 LEU A N 1
ATOM 623 C CA . LEU A 1 88 ? 2.151 1.963 -14.902 1.00 86.06 88 LEU A CA 1
ATOM 624 C C . LEU A 1 88 ? 1.581 1.198 -16.110 1.00 86.06 88 LEU A C 1
ATOM 626 O O . LEU A 1 88 ? 2.246 0.287 -16.624 1.00 86.06 88 LEU A O 1
ATOM 630 N N . GLY A 1 89 ? 0.379 1.537 -16.582 1.00 87.38 89 GLY A N 1
ATOM 631 C CA . GLY A 1 89 ? -0.311 0.866 -17.685 1.00 87.38 89 GLY A CA 1
ATOM 632 C C . GLY A 1 89 ? -0.412 -0.643 -17.473 1.00 87.38 89 GLY A C 1
ATOM 633 O O . GLY A 1 89 ? -0.804 -1.126 -16.416 1.00 87.38 89 GLY A O 1
ATOM 634 N N . ALA A 1 90 ? 0.053 -1.418 -18.457 1.00 84.12 90 ALA A N 1
ATOM 635 C CA . ALA A 1 90 ? 0.037 -2.884 -18.414 1.00 84.12 90 ALA A CA 1
ATOM 636 C C . ALA A 1 90 ? 0.867 -3.517 -17.273 1.00 84.12 90 ALA A C 1
ATOM 638 O O . ALA A 1 90 ? 0.772 -4.723 -17.055 1.00 84.12 90 ALA A O 1
ATOM 639 N N . LYS A 1 91 ? 1.707 -2.738 -16.575 1.00 85.06 91 LYS A N 1
ATOM 640 C CA . LYS A 1 91 ? 2.456 -3.176 -15.383 1.00 85.06 91 LYS A CA 1
ATOM 641 C C . LYS A 1 91 ? 1.775 -2.779 -14.068 1.00 85.06 91 LYS A C 1
ATOM 643 O O . LYS A 1 91 ? 2.357 -3.000 -13.009 1.00 85.06 91 LYS A O 1
ATOM 648 N N . GLY A 1 92 ? 0.605 -2.150 -14.139 1.00 86.62 92 GLY A N 1
ATOM 649 C CA . GLY A 1 92 ? -0.174 -1.739 -12.983 1.00 86.62 92 GLY A CA 1
ATOM 650 C C . GLY A 1 92 ? -0.876 -2.897 -12.276 1.00 86.62 92 GLY A C 1
ATOM 651 O O . GLY A 1 92 ? -0.752 -4.067 -12.642 1.00 86.62 92 GLY A O 1
ATOM 652 N N . LEU A 1 93 ? -1.630 -2.544 -11.240 1.00 90.19 93 LEU A N 1
ATOM 653 C CA . LEU A 1 93 ? -2.4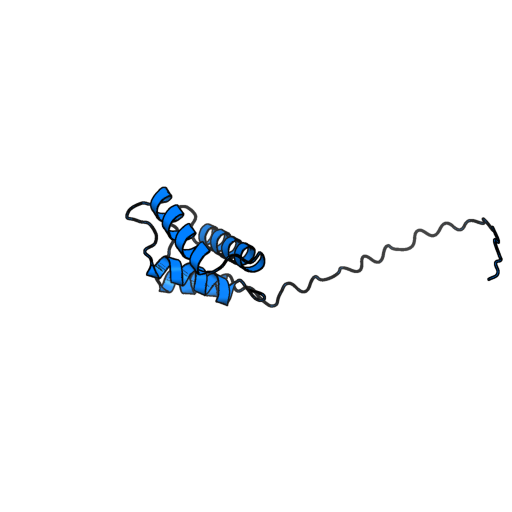34 -3.466 -10.451 1.00 90.19 93 LEU A CA 1
ATOM 654 C C . LEU A 1 93 ? -3.542 -4.081 -11.306 1.00 90.19 93 LEU A C 1
ATOM 656 O O . LEU A 1 93 ? -4.273 -3.384 -12.009 1.00 90.19 93 LEU A O 1
ATOM 660 N N . ASN A 1 94 ? -3.729 -5.391 -11.171 1.00 92.44 94 ASN A N 1
ATOM 661 C CA . ASN A 1 94 ? -4.950 -6.041 -11.638 1.00 92.44 94 ASN A CA 1
ATOM 662 C C . ASN A 1 94 ? -6.075 -5.938 -10.576 1.00 92.44 94 ASN A C 1
ATOM 664 O O . ASN A 1 94 ? -5.802 -5.599 -9.421 1.00 92.44 94 ASN A O 1
ATOM 668 N N . PRO A 1 95 ? -7.342 -6.250 -10.919 1.00 93.00 95 PRO A N 1
ATOM 669 C CA . PRO A 1 95 ? -8.467 -6.133 -9.984 1.00 93.00 95 PRO A CA 1
ATOM 670 C C . PRO A 1 95 ? -8.321 -6.926 -8.681 1.00 93.00 95 PRO A C 1
ATOM 672 O O . PRO A 1 95 ? -8.767 -6.453 -7.639 1.00 93.00 95 PRO A O 1
ATOM 675 N N . VAL A 1 96 ? -7.688 -8.102 -8.725 1.00 94.81 96 VAL A N 1
ATOM 676 C CA . VAL A 1 96 ? -7.443 -8.928 -7.532 1.00 94.81 96 VAL A CA 1
ATOM 677 C C . VAL A 1 96 ? -6.414 -8.245 -6.636 1.00 94.81 96 VAL A C 1
ATOM 679 O O . VAL A 1 96 ? -6.673 -8.026 -5.461 1.00 94.81 96 VAL A O 1
ATOM 682 N N . GLN A 1 97 ? -5.304 -7.785 -7.213 1.00 94.38 97 GLN A N 1
ATOM 683 C CA . GLN A 1 97 ? -4.266 -7.074 -6.467 1.00 94.38 97 GLN A CA 1
ATOM 684 C C . GLN A 1 97 ? -4.765 -5.757 -5.867 1.00 94.38 97 GLN A C 1
ATOM 686 O O . GLN A 1 97 ? -4.398 -5.412 -4.750 1.00 94.38 97 GLN A O 1
ATOM 691 N N . ALA A 1 98 ? -5.614 -5.015 -6.580 1.00 94.44 98 ALA A N 1
ATOM 692 C CA . ALA A 1 98 ? -6.216 -3.801 -6.038 1.00 94.44 98 ALA A CA 1
ATOM 693 C C . ALA A 1 98 ? -7.151 -4.108 -4.860 1.00 94.44 98 ALA A C 1
ATOM 695 O O . ALA A 1 98 ? -7.152 -3.368 -3.881 1.00 94.44 98 ALA A O 1
ATOM 696 N N . ASN A 1 99 ? -7.918 -5.200 -4.925 1.00 96.06 99 ASN A N 1
ATOM 697 C CA . ASN A 1 99 ? -8.720 -5.661 -3.795 1.00 96.06 99 ASN A CA 1
ATOM 698 C C . ASN A 1 99 ? -7.843 -6.024 -2.589 1.00 96.06 99 ASN A C 1
ATOM 700 O O . ASN A 1 99 ? -8.100 -5.540 -1.489 1.00 96.06 99 ASN A O 1
ATOM 704 N N . ASP A 1 100 ? -6.796 -6.817 -2.809 1.00 95.88 100 ASP A N 1
ATOM 705 C CA . ASP A 1 100 ? -5.885 -7.268 -1.756 1.00 95.88 100 ASP A CA 1
ATOM 706 C C . ASP A 1 100 ? -5.158 -6.086 -1.099 1.00 95.88 100 ASP A C 1
ATOM 708 O O . ASP A 1 100 ? -5.099 -6.001 0.124 1.00 95.88 100 ASP A O 1
ATOM 712 N N . LEU A 1 101 ? -4.711 -5.104 -1.891 1.00 94.88 101 LEU A N 1
ATOM 713 C CA . LEU A 1 101 ? -4.109 -3.865 -1.391 1.00 94.88 101 LEU A CA 1
ATOM 714 C C . LEU A 1 101 ? -5.015 -3.142 -0.383 1.00 94.88 101 LEU A C 1
ATOM 716 O O . LEU A 1 101 ? -4.553 -2.728 0.681 1.00 94.88 101 LEU A O 1
ATOM 720 N N . ILE A 1 102 ? -6.299 -2.973 -0.716 1.00 95.88 102 ILE A N 1
ATOM 721 C CA . ILE A 1 102 ? -7.254 -2.299 0.174 1.00 95.88 102 ILE A CA 1
ATOM 722 C C . ILE A 1 102 ? -7.577 -3.172 1.391 1.00 95.88 102 ILE A C 1
ATOM 724 O O . ILE A 1 102 ? -7.655 -2.647 2.501 1.00 95.88 102 ILE A O 1
ATOM 728 N N . ALA A 1 103 ? -7.743 -4.484 1.202 1.00 94.81 103 ALA A N 1
ATOM 729 C CA . ALA A 1 103 ? -8.065 -5.419 2.276 1.00 94.81 103 ALA A CA 1
ATOM 730 C C . ALA A 1 103 ? -6.956 -5.479 3.337 1.00 94.81 103 ALA A C 1
ATOM 732 O O . ALA A 1 103 ? -7.249 -5.323 4.521 1.00 94.81 103 ALA A O 1
ATOM 733 N N . TYR A 1 104 ? -5.693 -5.618 2.925 1.00 95.31 104 TYR A N 1
ATOM 734 C CA . TYR A 1 104 ? -4.555 -5.634 3.848 1.00 95.31 104 TYR A CA 1
ATOM 735 C C . TYR A 1 104 ? -4.340 -4.276 4.515 1.00 95.31 104 TYR A C 1
ATOM 737 O O . TYR A 1 104 ? -4.105 -4.212 5.716 1.00 95.31 104 TYR A O 1
ATOM 745 N N . ALA A 1 105 ? -4.518 -3.162 3.795 1.00 94.19 105 ALA A N 1
ATOM 746 C CA . ALA A 1 105 ? -4.460 -1.842 4.425 1.00 94.19 105 ALA A CA 1
ATOM 747 C C . ALA A 1 105 ? -5.534 -1.688 5.517 1.00 94.19 105 ALA A C 1
ATOM 749 O O . ALA A 1 105 ? -5.252 -1.174 6.598 1.00 94.19 105 ALA A O 1
ATOM 750 N N . GLN A 1 106 ? -6.760 -2.154 5.261 1.00 92.75 106 GLN A N 1
ATOM 751 C CA . GLN A 1 106 ? -7.831 -2.126 6.254 1.00 92.75 106 GLN A CA 1
ATOM 752 C C . GLN A 1 106 ? -7.534 -3.044 7.448 1.00 92.75 106 GLN A C 1
ATOM 754 O O . GLN A 1 106 ? -7.761 -2.648 8.589 1.00 92.75 106 GLN A O 1
ATOM 759 N N . GLN A 1 107 ? -7.038 -4.253 7.198 1.00 92.00 107 GLN A N 1
ATOM 760 C CA . GLN A 1 107 ? -6.766 -5.240 8.238 1.00 92.00 107 GLN A CA 1
ATOM 761 C C . GLN A 1 107 ? -5.595 -4.827 9.137 1.00 92.00 107 GLN A C 1
ATOM 763 O O . GLN A 1 107 ? -5.709 -4.884 10.361 1.00 92.00 107 GLN A O 1
ATOM 768 N N . ASP A 1 108 ? -4.494 -4.392 8.529 1.00 91.75 108 ASP A N 1
ATOM 769 C CA . ASP A 1 108 ? -3.209 -4.284 9.217 1.00 91.75 108 ASP A CA 1
ATOM 770 C C . ASP A 1 108 ? -2.906 -2.847 9.646 1.00 91.75 108 ASP A C 1
ATOM 772 O O . ASP A 1 108 ? -2.258 -2.628 10.667 1.00 91.75 108 ASP A O 1
ATOM 776 N N . LEU A 1 109 ? -3.400 -1.842 8.909 1.00 91.00 109 LEU A N 1
ATOM 777 C CA . LEU A 1 109 ? -3.112 -0.429 9.188 1.00 91.00 109 LEU A CA 1
ATOM 778 C C . LEU A 1 109 ? -4.285 0.322 9.826 1.00 91.00 109 LEU A C 1
ATOM 780 O O . LEU A 1 109 ? -4.072 1.405 10.379 1.00 91.00 109 LEU A O 1
ATOM 784 N N . CYS A 1 110 ? -5.511 -0.220 9.780 1.00 90.31 110 CYS A N 1
ATOM 785 C CA . CYS A 1 110 ? -6.719 0.480 10.227 1.00 90.31 110 CYS A CA 1
ATOM 786 C C . CYS A 1 110 ? -7.392 -0.102 11.470 1.00 90.31 110 CYS A C 1
ATOM 788 O O . CYS A 1 110 ? -8.478 -0.672 11.391 1.00 90.31 110 CYS A O 1
ATOM 790 N N . PRO A 1 111 ? -6.879 0.196 12.671 1.00 75.88 111 PRO A N 1
ATOM 791 C CA . PRO A 1 111 ? -7.479 -0.250 13.931 1.00 75.88 111 PRO A CA 1
ATOM 792 C C . PRO A 1 111 ? -8.863 0.363 14.248 1.00 75.88 111 PRO A C 1
ATOM 794 O O . PRO A 1 111 ? -9.411 0.106 15.319 1.00 75.88 111 PRO A O 1
ATOM 797 N N . ARG A 1 112 ? -9.411 1.238 13.387 1.00 64.81 112 ARG A N 1
ATOM 798 C CA . ARG A 1 112 ? -10.679 1.970 13.599 1.00 64.81 112 ARG A CA 1
ATOM 799 C C . ARG A 1 112 ? -11.549 2.132 12.337 1.00 64.81 112 ARG A C 1
ATOM 801 O O . ARG A 1 112 ? -12.471 2.945 12.384 1.00 64.81 112 ARG A O 1
ATOM 808 N N . ALA A 1 113 ? -11.214 1.468 11.226 1.00 60.28 113 ALA A N 1
ATOM 809 C CA . ALA A 1 113 ? -11.963 1.591 9.966 1.00 60.28 113 ALA A CA 1
ATOM 810 C C . ALA A 1 113 ? -13.256 0.769 9.958 1.00 60.28 113 ALA A C 1
ATOM 812 O O . ALA A 1 113 ? -13.300 -0.276 10.645 1.00 60.28 113 ALA A O 1
#

pLDDT: mean 79.97, std 18.18, range [32.53, 96.06]

Secondary structure (DSSP, 8-state):
----------------------------STT--HHHHHHHHHHTT---TTTHHHHHHHHHHHHHHHHHTT--HHHHHHHHHHHHHHHHGGGS--HHHHHHHHHHIIIII-TT-